Protein AF-A0A1F5ATT2-F1 (afdb_monomer_lite)

Secondary structure (DSSP, 8-state):
--S--TT-EEEEEEEEE-TTS-EEEEEEEEEETTEEEEEEEE----SSHHHHHHHHHHHHHHHHHHHHHHHHHSTTS-EEEEEEEGGGTEEEEE-

pLDDT: mean 94.74, std 4.08, range [71.88, 98.44]

Sequence (95 aa):
MFERRPGRRVHNEFSVCDSLGRLHRLDRVVMDPEGVTVLDYKTGEAEDPEARRRLEEENRAQMRLYLRLMADIQPGLPARGILVYLDRDTREEVE

Structure (mmCIF, N/CA/C/O backbone):
data_AF-A0A1F5ATT2-F1
#
_entry.id   AF-A0A1F5ATT2-F1
#
loop_
_atom_site.group_PDB
_atom_site.id
_atom_site.type_symbol
_atom_site.label_atom_id
_atom_site.label_alt_id
_atom_site.label_comp_id
_atom_site.label_asym_id
_atom_site.label_entity_id
_atom_site.label_seq_id
_atom_site.pdbx_PDB_ins_code
_atom_site.Cartn_x
_atom_site.Cartn_y
_atom_site.Cartn_z
_atom_site.occupancy
_atom_site.B_iso_or_equiv
_atom_site.auth_seq_id
_atom_site.auth_comp_id
_atom_site.auth_asym_id
_atom_site.auth_atom_id
_atom_site.pdbx_PDB_model_num
ATOM 1 N N . MET A 1 1 ? -13.007 -9.529 -1.248 1.00 71.88 1 MET A N 1
ATOM 2 C CA . MET A 1 1 ? -12.674 -8.084 -1.195 1.00 71.88 1 MET A CA 1
ATOM 3 C C . MET A 1 1 ? -13.767 -7.172 -1.759 1.00 71.88 1 MET A C 1
ATOM 5 O O . MET A 1 1 ? -13.835 -6.013 -1.362 1.00 71.88 1 MET A O 1
ATOM 9 N N . PHE A 1 2 ? -14.630 -7.660 -2.657 1.00 81.75 2 PHE A N 1
ATOM 10 C CA . PHE A 1 2 ? -15.686 -6.842 -3.277 1.00 81.75 2 PHE A CA 1
ATOM 11 C C . PHE A 1 2 ? -17.099 -7.146 -2.759 1.00 81.75 2 PHE A C 1
ATOM 13 O O . PHE A 1 2 ? -17.986 -6.307 -2.861 1.00 81.75 2 PHE A O 1
ATOM 20 N N . GLU A 1 3 ? -17.297 -8.307 -2.137 1.00 88.50 3 GLU A N 1
ATOM 21 C CA . GLU A 1 3 ? -18.566 -8.685 -1.512 1.00 88.50 3 GLU A CA 1
ATOM 22 C C . GLU A 1 3 ? -18.863 -7.861 -0.257 1.00 88.50 3 GLU A C 1
ATOM 24 O O . GLU A 1 3 ? -17.958 -7.534 0.525 1.00 88.50 3 GLU A O 1
ATOM 29 N N . ARG A 1 4 ? -20.151 -7.614 -0.011 1.00 87.94 4 ARG A N 1
ATOM 30 C CA . ARG A 1 4 ? -20.623 -7.102 1.277 1.00 87.94 4 ARG A CA 1
ATOM 31 C C . ARG A 1 4 ? -20.476 -8.180 2.346 1.00 87.94 4 ARG A C 1
ATOM 33 O O . ARG A 1 4 ? -20.805 -9.338 2.110 1.00 87.94 4 ARG A O 1
ATOM 40 N N . ARG A 1 5 ? -19.998 -7.785 3.524 1.00 91.50 5 ARG A N 1
ATOM 41 C CA . ARG A 1 5 ? -19.916 -8.627 4.725 1.00 91.50 5 ARG A CA 1
ATOM 42 C C . ARG A 1 5 ? -20.273 -7.777 5.947 1.00 91.50 5 ARG A C 1
ATOM 44 O O . ARG A 1 5 ? -19.975 -6.581 5.925 1.00 91.50 5 ARG A O 1
ATOM 51 N N . PRO A 1 6 ? -20.916 -8.336 6.985 1.00 93.62 6 PRO A N 1
ATOM 52 C CA . PRO A 1 6 ? -21.147 -7.610 8.232 1.00 93.62 6 PRO A CA 1
ATOM 53 C C . PRO A 1 6 ? -19.831 -7.067 8.805 1.00 93.62 6 PRO A C 1
ATOM 55 O O . PRO A 1 6 ? -18.820 -7.760 8.778 1.00 93.62 6 PRO A O 1
ATOM 58 N N . GLY A 1 7 ? -19.828 -5.818 9.275 1.00 92.19 7 GLY A N 1
ATOM 59 C CA . GLY A 1 7 ? -18.641 -5.178 9.861 1.00 92.19 7 GLY A CA 1
ATOM 60 C C . GLY A 1 7 ? -17.580 -4.688 8.865 1.00 92.19 7 GLY A C 1
ATOM 61 O O . GLY A 1 7 ? -16.700 -3.931 9.261 1.00 92.19 7 GLY A O 1
ATOM 62 N N . ARG A 1 8 ? -17.680 -5.037 7.574 1.00 95.25 8 ARG A N 1
ATOM 63 C CA . ARG A 1 8 ? -16.759 -4.548 6.541 1.00 95.25 8 ARG A CA 1
ATOM 64 C C . ARG A 1 8 ? -17.014 -3.078 6.222 1.00 95.25 8 ARG A C 1
ATOM 66 O O . ARG A 1 8 ? -18.122 -2.707 5.829 1.00 95.25 8 ARG A O 1
ATOM 73 N N . ARG A 1 9 ? -15.953 -2.273 6.239 1.00 94.88 9 ARG A N 1
ATOM 74 C CA . ARG A 1 9 ? -15.924 -0.945 5.611 1.00 94.88 9 ARG A CA 1
ATOM 75 C C . ARG A 1 9 ? -15.027 -0.980 4.385 1.00 94.88 9 ARG A C 1
ATOM 77 O O . ARG A 1 9 ? -13.965 -1.594 4.400 1.00 94.88 9 ARG A O 1
ATOM 84 N N . VAL A 1 10 ? -15.459 -0.324 3.316 1.00 96.62 10 VAL A N 1
ATOM 85 C CA . VAL A 1 10 ? -14.684 -0.208 2.079 1.00 96.62 10 VAL A CA 1
ATOM 86 C C . VAL A 1 10 ? -14.546 1.263 1.740 1.00 96.62 10 VAL A C 1
ATOM 88 O O . VAL A 1 10 ? -15.549 1.969 1.648 1.00 96.62 10 VAL A O 1
ATOM 91 N N . HIS A 1 11 ? -13.312 1.694 1.522 1.00 96.81 11 HIS A N 1
ATOM 92 C CA . HIS A 1 11 ? -12.968 3.030 1.063 1.00 96.81 11 HIS A CA 1
ATOM 93 C C . HIS A 1 11 ? -12.285 2.910 -0.298 1.00 96.81 11 HIS A C 1
ATOM 95 O O . HIS A 1 11 ? -11.417 2.058 -0.470 1.00 96.81 11 HIS A O 1
ATOM 101 N N . ASN A 1 12 ? -12.688 3.740 -1.255 1.00 97.12 12 ASN A N 1
ATOM 102 C CA . ASN A 1 12 ? -11.970 3.918 -2.516 1.00 97.12 12 ASN A CA 1
ATOM 103 C C . ASN A 1 12 ? -11.338 5.310 -2.506 1.00 97.12 12 ASN A C 1
ATOM 105 O O . ASN A 1 12 ? -11.927 6.216 -1.911 1.00 97.12 12 ASN A O 1
ATOM 109 N N . GLU A 1 13 ? -10.188 5.467 -3.160 1.00 97.31 13 GLU A N 1
ATOM 110 C CA . GLU A 1 13 ? -9.433 6.728 -3.219 1.00 97.31 13 GLU A CA 1
ATOM 111 C C . GLU A 1 13 ? -9.260 7.350 -1.818 1.00 97.31 13 GLU A C 1
ATOM 113 O O . GLU A 1 13 ? -9.548 8.525 -1.578 1.00 97.31 13 GLU A O 1
ATOM 118 N N . PHE A 1 14 ? -8.866 6.520 -0.851 1.00 97.25 14 PHE A N 1
ATOM 119 C CA . PHE A 1 14 ? -8.825 6.879 0.558 1.00 97.25 14 PHE A CA 1
ATOM 120 C C . PHE A 1 14 ? -7.615 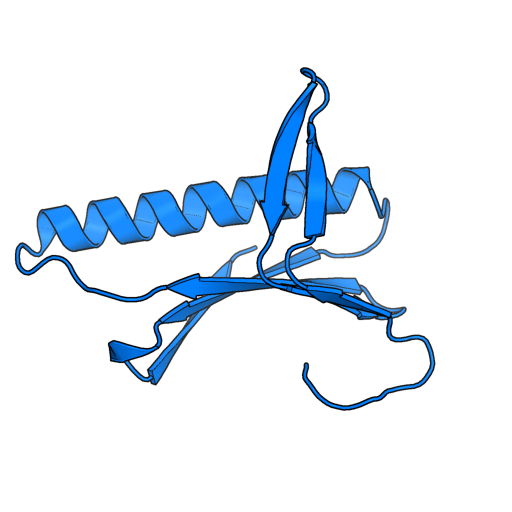7.762 0.857 1.00 97.25 14 PHE A C 1
ATOM 122 O O . PHE A 1 14 ? -6.468 7.321 0.783 1.00 97.25 14 PHE A O 1
ATOM 129 N N . SER A 1 15 ? -7.890 9.016 1.202 1.00 97.12 15 SER A N 1
ATOM 130 C CA . SER A 1 15 ? -6.871 10.002 1.547 1.00 97.12 15 SER A CA 1
ATOM 131 C C . SER A 1 15 ? -6.445 9.881 3.007 1.00 97.12 15 SER A C 1
ATOM 133 O O . SER A 1 15 ? -7.279 9.927 3.911 1.00 97.12 15 SER A O 1
ATOM 135 N N . VAL A 1 16 ? -5.138 9.793 3.233 1.00 95.44 16 VAL A N 1
ATOM 136 C CA . VAL A 1 16 ? -4.510 9.701 4.553 1.00 95.44 16 VAL A CA 1
ATOM 137 C C . VAL A 1 16 ? -3.309 10.625 4.633 1.00 95.44 16 VAL A C 1
ATOM 139 O O . VAL A 1 16 ? -2.591 10.828 3.660 1.00 95.44 16 VAL A O 1
ATOM 142 N N . CYS A 1 17 ? -3.119 11.224 5.800 1.00 95.50 17 CYS A N 1
ATOM 143 C CA . CYS A 1 17 ? -2.042 12.164 6.053 1.00 95.50 17 CYS A CA 1
ATOM 144 C C . CYS A 1 17 ? -0.970 11.477 6.897 1.00 95.50 17 CYS A C 1
ATOM 146 O O . CYS A 1 17 ? -1.309 10.830 7.889 1.00 95.50 17 CYS A O 1
ATOM 148 N N . ASP A 1 18 ? 0.299 11.607 6.516 1.00 94.94 18 ASP A N 1
ATOM 149 C CA . ASP A 1 18 ? 1.399 11.168 7.372 1.00 94.94 18 ASP A CA 1
ATOM 150 C C . ASP A 1 18 ? 1.691 12.180 8.495 1.00 94.94 18 ASP A C 1
ATOM 152 O O . ASP A 1 18 ? 1.155 13.291 8.537 1.00 94.94 18 ASP A O 1
ATOM 156 N N . SER A 1 19 ? 2.570 11.802 9.424 1.00 92.44 19 SER A N 1
ATOM 157 C CA . SER A 1 19 ? 2.960 12.645 10.563 1.00 92.44 19 SER A CA 1
ATOM 158 C C . SER A 1 19 ? 3.662 13.952 10.171 1.00 92.44 19 SER A C 1
ATOM 160 O O . SER A 1 19 ? 3.806 14.842 11.007 1.00 92.44 19 SER A O 1
ATOM 162 N N . LEU A 1 20 ? 4.085 14.087 8.911 1.00 95.50 20 LEU A N 1
ATOM 163 C CA . LEU A 1 20 ? 4.717 15.284 8.359 1.00 95.50 20 LEU A CA 1
ATOM 164 C C . LEU A 1 20 ? 3.731 16.156 7.570 1.00 95.50 20 LEU A C 1
ATOM 166 O O . LEU A 1 20 ? 4.142 17.153 6.976 1.00 95.50 20 LEU A O 1
ATOM 170 N N . GLY A 1 21 ? 2.442 15.809 7.558 1.00 94.50 21 GLY A N 1
ATOM 171 C CA . GLY A 1 21 ? 1.422 16.568 6.844 1.00 94.50 21 GLY A CA 1
ATOM 172 C C . GLY A 1 21 ? 1.310 16.216 5.358 1.00 94.50 21 GLY A C 1
ATOM 173 O O . GLY A 1 21 ? 0.623 16.930 4.625 1.00 94.50 21 GLY A O 1
ATOM 174 N N . ARG A 1 22 ? 1.991 15.166 4.873 1.00 96.50 22 ARG A N 1
ATOM 175 C CA . ARG A 1 22 ? 1.927 14.789 3.454 1.00 96.50 22 ARG A CA 1
ATOM 176 C C . ARG A 1 22 ? 0.700 13.933 3.201 1.00 96.50 22 ARG A C 1
ATOM 178 O O . ARG A 1 22 ? 0.432 12.979 3.928 1.00 96.50 22 ARG A O 1
ATOM 185 N N . LEU A 1 23 ? -0.017 14.270 2.135 1.00 96.62 23 LEU A N 1
ATOM 186 C CA . LEU A 1 23 ? -1.205 13.547 1.716 1.00 96.62 23 LEU A CA 1
ATOM 187 C C . LEU A 1 23 ? -0.827 12.353 0.836 1.00 96.62 23 LEU A C 1
ATOM 189 O O . LEU A 1 23 ? -0.133 12.502 -0.168 1.00 96.62 23 LEU A O 1
ATOM 193 N N . HIS A 1 24 ? -1.358 11.191 1.190 1.00 97.38 24 HIS A N 1
ATOM 194 C CA . HIS A 1 24 ? -1.262 9.939 0.452 1.00 97.38 24 HIS A CA 1
ATOM 195 C C . HIS A 1 24 ? -2.670 9.497 0.066 1.00 97.38 24 HIS A C 1
ATOM 197 O O . HIS A 1 24 ? -3.607 9.670 0.845 1.00 97.38 24 HIS A O 1
ATOM 203 N N . ARG A 1 25 ? -2.834 8.933 -1.131 1.00 97.88 25 ARG A N 1
ATOM 204 C CA . AR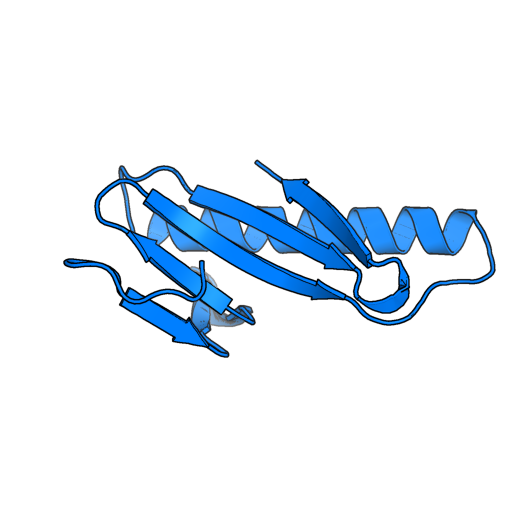G A 1 25 ? -4.125 8.434 -1.617 1.00 97.88 25 ARG A CA 1
ATOM 205 C C . ARG A 1 25 ? -3.990 6.957 -1.947 1.00 97.88 25 ARG A C 1
ATOM 207 O O . ARG A 1 25 ? -3.133 6.601 -2.745 1.00 97.88 25 ARG A O 1
ATOM 214 N N . LEU A 1 26 ? -4.789 6.130 -1.284 1.00 97.94 26 LEU A N 1
ATOM 215 C CA . LEU A 1 26 ? -4.814 4.680 -1.463 1.00 97.94 26 LEU A CA 1
ATOM 216 C C . LEU A 1 26 ? -6.006 4.331 -2.355 1.00 97.94 26 LEU A C 1
ATOM 218 O O . LEU A 1 26 ? -7.130 4.720 -2.036 1.00 97.94 26 LEU A O 1
ATOM 222 N N . ASP A 1 27 ? -5.792 3.569 -3.424 1.00 97.69 27 ASP A N 1
ATOM 223 C CA . ASP A 1 27 ? -6.851 3.246 -4.390 1.00 97.69 27 ASP A CA 1
ATOM 224 C C . ASP A 1 27 ? -8.041 2.547 -3.733 1.00 97.69 27 ASP A C 1
ATOM 226 O O . ASP A 1 27 ? -9.201 2.910 -3.955 1.00 97.69 27 ASP A O 1
ATOM 230 N N . ARG A 1 28 ? -7.772 1.541 -2.891 1.00 97.81 28 ARG A N 1
ATOM 231 C CA . ARG A 1 28 ? -8.823 0.817 -2.179 1.00 97.81 28 ARG A CA 1
ATOM 232 C C . ARG A 1 28 ? -8.354 0.274 -0.841 1.00 97.81 28 ARG A C 1
ATOM 234 O O . ARG A 1 28 ? -7.363 -0.439 -0.751 1.00 97.81 28 ARG A O 1
ATOM 241 N N . VAL A 1 29 ? -9.150 0.517 0.192 1.00 97.62 29 VAL A N 1
ATOM 242 C CA . VAL A 1 29 ? -8.927 -0.004 1.541 1.00 97.62 29 VAL A CA 1
ATOM 243 C C . VAL A 1 29 ? -10.163 -0.762 2.000 1.00 97.62 29 VAL A C 1
ATOM 245 O O . VAL A 1 29 ? -11.269 -0.222 2.036 1.00 97.62 29 VAL A O 1
ATOM 248 N N . VAL A 1 30 ? -9.978 -2.027 2.356 1.00 97.00 30 VAL A N 1
ATOM 249 C CA . VAL A 1 30 ? -11.000 -2.881 2.960 1.00 97.00 30 VAL A CA 1
ATOM 250 C C . VAL A 1 30 ? -10.638 -3.075 4.423 1.00 97.00 30 VAL A C 1
ATOM 252 O O . VAL A 1 30 ? -9.614 -3.672 4.735 1.00 97.00 30 VAL A O 1
ATOM 255 N N . MET A 1 31 ? -11.472 -2.559 5.314 1.00 95.38 31 MET A N 1
ATOM 256 C CA . MET A 1 31 ? -11.329 -2.714 6.756 1.00 95.38 31 MET A CA 1
ATOM 257 C C . MET A 1 31 ? -12.355 -3.744 7.211 1.00 95.38 31 MET A C 1
ATOM 259 O O . MET A 1 31 ? -13.556 -3.463 7.229 1.00 95.38 31 MET A O 1
ATOM 263 N N . ASP A 1 32 ? -11.872 -4.940 7.512 1.00 95.00 32 ASP A N 1
ATOM 264 C CA . ASP A 1 32 ? -12.641 -6.011 8.134 1.00 95.00 32 ASP A CA 1
ATOM 265 C C . ASP A 1 32 ? -12.363 -6.013 9.655 1.00 95.00 32 ASP A C 1
ATOM 267 O O . ASP A 1 32 ? -11.352 -5.451 10.089 1.00 95.00 32 ASP A O 1
ATOM 271 N N . PRO A 1 33 ? -13.225 -6.626 10.490 1.00 93.31 33 PRO A N 1
ATOM 272 C CA . PRO A 1 33 ? -12.975 -6.730 11.931 1.00 93.31 33 PRO A CA 1
ATOM 273 C C . PRO A 1 33 ? -11.640 -7.404 12.281 1.00 93.31 33 PRO A C 1
ATOM 275 O O . PRO A 1 33 ? -11.060 -7.110 13.322 1.00 93.31 33 PRO A O 1
ATOM 278 N N . GLU A 1 34 ? -11.151 -8.297 11.418 1.00 93.19 34 GLU A N 1
ATOM 279 C CA . GLU A 1 34 ? -9.921 -9.061 11.632 1.00 93.19 34 GLU A CA 1
ATOM 280 C C . GLU A 1 34 ? -8.663 -8.367 11.086 1.00 93.19 34 GLU A C 1
ATOM 282 O O . GLU A 1 34 ? -7.556 -8.835 11.344 1.00 93.19 34 GLU A O 1
ATOM 287 N N . GLY A 1 35 ? -8.798 -7.286 10.308 1.00 94.88 35 GLY A N 1
ATOM 288 C CA . GLY A 1 35 ? -7.646 -6.648 9.678 1.00 94.88 35 GLY A CA 1
ATOM 289 C C . GLY A 1 35 ? -7.963 -5.687 8.538 1.00 94.88 35 GLY A C 1
ATOM 290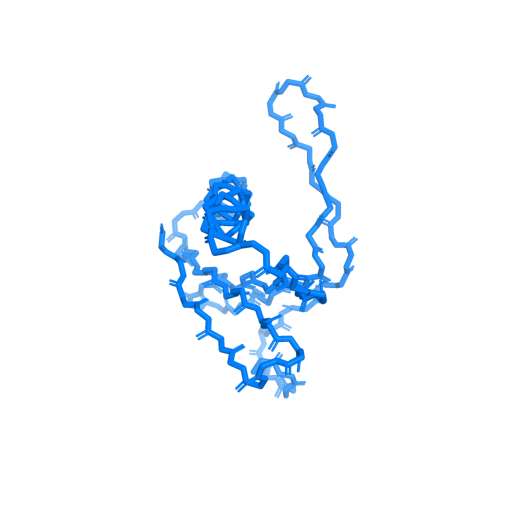 O O . GLY A 1 35 ? -9.094 -5.557 8.064 1.00 94.88 35 GLY A O 1
ATOM 291 N N . VAL A 1 36 ? -6.912 -5.033 8.054 1.00 96.38 36 VAL A N 1
ATOM 292 C CA . VAL A 1 36 ? -6.965 -4.086 6.940 1.00 96.38 36 VAL A CA 1
ATOM 293 C C . VAL A 1 36 ? -6.323 -4.703 5.702 1.00 96.38 36 VAL A C 1
ATOM 295 O O . VAL A 1 36 ? -5.256 -5.303 5.761 1.00 96.38 36 VAL A O 1
ATOM 298 N N . THR A 1 37 ? -6.971 -4.551 4.550 1.00 97.44 37 THR A N 1
ATOM 299 C CA . THR A 1 37 ? -6.415 -4.909 3.240 1.00 97.44 37 THR A CA 1
ATOM 300 C C . THR A 1 37 ? -6.346 -3.672 2.363 1.00 97.44 37 THR A C 1
ATOM 302 O O . THR A 1 37 ? -7.382 -3.059 2.101 1.00 97.44 37 THR A O 1
ATOM 305 N N . VAL A 1 38 ? -5.154 -3.324 1.890 1.00 98.25 38 VAL A N 1
ATOM 306 C CA . VAL A 1 38 ? -4.942 -2.249 0.915 1.00 98.25 38 VAL A CA 1
ATOM 307 C C . VAL A 1 38 ? -4.741 -2.877 -0.458 1.00 98.25 38 VAL A C 1
ATOM 309 O O . VAL A 1 38 ? -3.967 -3.821 -0.595 1.00 98.25 38 VAL A O 1
ATOM 312 N N . LEU A 1 39 ? -5.452 -2.377 -1.466 1.00 98.31 39 LEU A N 1
ATOM 313 C CA . LEU A 1 39 ? -5.225 -2.719 -2.863 1.00 98.31 39 LEU A CA 1
ATOM 314 C C . LEU A 1 39 ? -4.768 -1.469 -3.605 1.00 98.31 39 LEU A C 1
ATOM 316 O O . LEU A 1 39 ? -5.281 -0.378 -3.352 1.00 98.31 39 LEU A O 1
ATOM 320 N N . ASP A 1 40 ? -3.846 -1.669 -4.534 1.00 98.00 40 ASP A N 1
ATOM 321 C CA . ASP A 1 40 ? -3.297 -0.637 -5.409 1.00 98.00 40 ASP A CA 1
ATOM 322 C C . ASP A 1 40 ? -3.195 -1.226 -6.821 1.00 98.00 40 ASP A C 1
ATOM 324 O O . ASP A 1 40 ? -2.639 -2.318 -7.011 1.00 98.00 40 ASP A O 1
ATOM 328 N N . TYR A 1 41 ? -3.829 -0.565 -7.789 1.00 97.38 41 TYR A N 1
ATOM 329 C CA . TYR A 1 41 ? -3.967 -1.086 -9.145 1.00 97.38 41 TYR A CA 1
ATOM 330 C C . TYR A 1 41 ? -2.867 -0.514 -10.029 1.00 97.38 41 TYR A C 1
ATOM 332 O O . TYR A 1 41 ? -2.720 0.696 -10.182 1.00 97.38 41 TYR A O 1
ATOM 340 N N . LYS A 1 42 ? -2.099 -1.401 -10.656 1.00 95.94 42 LYS A N 1
ATOM 341 C CA . LYS A 1 42 ? -1.004 -1.043 -11.551 1.00 95.94 42 LYS A CA 1
ATOM 342 C C . LYS A 1 42 ? -1.372 -1.384 -12.985 1.00 95.94 42 LYS A C 1
ATOM 344 O O . LYS A 1 42 ? -1.859 -2.481 -13.275 1.00 95.94 42 LYS A O 1
ATOM 349 N N . THR A 1 43 ? -1.116 -0.422 -13.859 1.00 93.81 43 THR A N 1
ATOM 350 C CA . THR A 1 43 ? -1.229 -0.553 -15.307 1.00 93.81 43 THR A CA 1
ATOM 351 C C . THR A 1 43 ? 0.090 -0.183 -15.968 1.00 93.81 43 THR A C 1
ATOM 353 O O . THR A 1 43 ? 0.898 0.564 -15.408 1.00 93.81 43 THR A O 1
ATOM 356 N N . GLY A 1 44 ? 0.287 -0.692 -17.177 1.00 88.31 44 GLY A N 1
ATOM 357 C CA . GLY A 1 44 ? 1.497 -0.513 -17.954 1.00 88.31 44 GLY A CA 1
ATOM 358 C C . GLY A 1 44 ? 2.651 -1.390 -17.476 1.00 88.31 44 GLY A C 1
ATOM 359 O O . GLY A 1 44 ? 2.727 -1.843 -16.333 1.00 88.31 44 GLY A O 1
ATOM 360 N N . GLU A 1 45 ? 3.592 -1.598 -18.388 1.00 84.75 45 GLU A N 1
ATOM 361 C CA . GLU A 1 45 ? 4.856 -2.269 -18.121 1.00 84.75 45 GLU A CA 1
ATOM 362 C C . GLU A 1 45 ? 5.989 -1.502 -18.791 1.00 84.75 45 GLU A C 1
ATOM 364 O O . GLU A 1 45 ? 5.823 -0.927 -19.867 1.00 84.75 45 GLU A O 1
ATOM 369 N N . ALA A 1 46 ? 7.159 -1.510 -18.157 1.00 86.75 46 ALA A N 1
ATOM 370 C CA . ALA A 1 46 ? 8.370 -1.067 -18.824 1.00 86.75 46 ALA A CA 1
ATOM 371 C C . ALA A 1 46 ? 8.897 -2.199 -19.719 1.00 86.75 46 ALA A C 1
ATOM 373 O O . ALA A 1 46 ? 9.045 -3.333 -19.257 1.00 86.75 46 ALA A O 1
ATOM 374 N N . GLU A 1 47 ? 9.206 -1.883 -20.979 1.00 88.06 47 GLU A N 1
ATOM 375 C CA . GLU A 1 47 ? 9.774 -2.848 -21.934 1.00 88.06 47 GLU A CA 1
ATOM 376 C C . GLU A 1 47 ? 11.174 -3.315 -21.509 1.00 88.06 47 GLU A C 1
ATOM 378 O O . GLU A 1 47 ? 11.523 -4.487 -21.656 1.00 88.06 47 GLU A O 1
ATOM 383 N N . ASP A 1 48 ? 11.968 -2.401 -20.944 1.00 95.56 48 ASP A N 1
ATOM 384 C CA . ASP A 1 48 ? 13.284 -2.709 -20.397 1.00 95.56 48 ASP A CA 1
ATOM 385 C C . ASP A 1 48 ? 13.159 -3.514 -19.083 1.00 95.56 48 ASP A C 1
ATOM 387 O O . ASP A 1 48 ? 12.561 -3.027 -18.113 1.00 95.56 48 ASP A O 1
ATOM 391 N N . PRO A 1 49 ? 13.753 -4.723 -18.989 1.00 93.94 49 PRO A N 1
ATOM 392 C CA . PRO A 1 49 ? 13.659 -5.557 -17.794 1.00 93.94 49 PRO A CA 1
ATOM 393 C C . PRO A 1 49 ? 14.199 -4.900 -16.520 1.00 93.94 49 PRO A C 1
ATOM 395 O O . PRO A 1 49 ? 13.709 -5.196 -15.427 1.00 93.94 49 PRO A O 1
ATOM 398 N N . GLU A 1 50 ? 15.215 -4.039 -16.620 1.00 96.00 50 GLU A N 1
ATOM 399 C CA . GLU A 1 50 ? 15.732 -3.318 -15.455 1.00 96.00 50 GLU A CA 1
ATOM 400 C C . GLU A 1 50 ? 14.775 -2.227 -14.985 1.00 96.00 50 GLU A C 1
ATOM 402 O O . GLU A 1 50 ? 14.504 -2.130 -13.787 1.00 96.00 50 GLU A O 1
ATOM 407 N N . ALA A 1 51 ? 14.232 -1.439 -15.912 1.00 95.00 51 ALA A N 1
ATOM 408 C CA . ALA A 1 51 ? 13.202 -0.454 -15.622 1.00 95.00 51 ALA A CA 1
ATOM 409 C C . ALA A 1 51 ? 11.967 -1.110 -14.999 1.00 95.00 51 ALA A C 1
ATOM 411 O O . ALA A 1 51 ? 11.449 -0.598 -14.008 1.00 95.00 51 ALA A O 1
ATOM 412 N N . ARG A 1 52 ? 11.556 -2.283 -15.496 1.00 93.31 52 ARG A N 1
ATOM 413 C CA . ARG A 1 52 ? 10.437 -3.036 -14.919 1.00 93.31 52 ARG A CA 1
ATOM 414 C C . ARG A 1 52 ? 10.713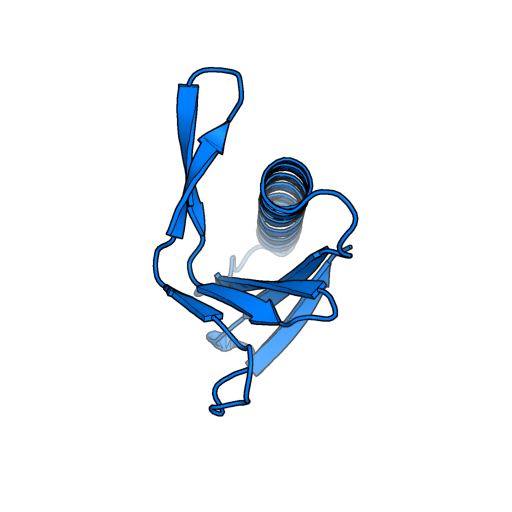 -3.438 -13.474 1.00 93.31 52 ARG A C 1
ATOM 416 O O . ARG A 1 52 ? 9.874 -3.203 -12.613 1.00 93.31 52 ARG A O 1
ATOM 423 N N . ARG A 1 53 ? 11.901 -3.984 -13.186 1.00 94.19 53 ARG A N 1
ATOM 424 C CA . ARG A 1 53 ? 12.293 -4.344 -11.811 1.00 94.19 53 ARG A CA 1
ATOM 425 C C . ARG A 1 53 ? 12.312 -3.136 -10.874 1.00 94.19 53 ARG A C 1
ATOM 427 O O . ARG A 1 53 ? 11.877 -3.258 -9.734 1.00 94.19 53 ARG A O 1
ATOM 434 N N . ARG A 1 54 ? 12.807 -1.982 -11.342 1.00 95.88 54 ARG A N 1
ATOM 435 C CA . ARG A 1 54 ? 12.802 -0.735 -10.557 1.00 95.88 54 ARG A CA 1
ATOM 436 C C . ARG A 1 54 ? 11.377 -0.282 -10.245 1.00 95.88 54 ARG A C 1
ATOM 438 O O . ARG A 1 54 ? 11.078 -0.035 -9.084 1.00 95.88 54 ARG A O 1
ATOM 445 N N . LEU A 1 55 ? 10.499 -0.266 -11.248 1.00 95.19 55 LEU A N 1
ATOM 446 C CA . LEU A 1 55 ? 9.092 0.101 -11.080 1.00 95.19 55 LEU A CA 1
ATOM 447 C C . LEU A 1 55 ? 8.365 -0.832 -10.098 1.00 95.19 55 LEU A C 1
ATOM 449 O O . LEU A 1 55 ? 7.623 -0.374 -9.235 1.00 95.19 55 LEU A O 1
ATOM 453 N N . GLU A 1 56 ? 8.591 -2.143 -10.193 1.00 95.44 56 GLU A N 1
ATOM 454 C CA . GLU A 1 56 ? 8.027 -3.112 -9.245 1.00 95.44 56 GLU A CA 1
ATOM 455 C C . GLU A 1 56 ? 8.513 -2.859 -7.812 1.00 95.44 56 GLU A C 1
ATOM 457 O O . GLU A 1 56 ? 7.718 -2.911 -6.876 1.00 95.44 56 GLU A O 1
ATOM 462 N N . GLU A 1 57 ? 9.792 -2.529 -7.619 1.00 97.06 57 GLU A N 1
ATOM 463 C CA . GLU A 1 57 ? 10.308 -2.204 -6.288 1.00 97.06 57 GLU A CA 1
ATOM 464 C C . GLU A 1 57 ? 9.749 -0.883 -5.742 1.00 97.06 57 GLU A C 1
ATOM 466 O O . GLU A 1 57 ? 9.428 -0.799 -4.556 1.00 97.06 57 GLU A O 1
ATOM 471 N N . GLU A 1 58 ? 9.564 0.128 -6.592 1.00 96.88 58 GLU A N 1
ATOM 472 C CA . GLU A 1 58 ? 8.891 1.380 -6.226 1.00 96.88 58 GLU A CA 1
ATOM 473 C C . GLU A 1 58 ? 7.441 1.128 -5.792 1.00 96.88 58 GLU A C 1
ATOM 475 O O . GLU A 1 58 ? 7.012 1.639 -4.754 1.00 96.88 58 GLU A O 1
ATOM 480 N N . ASN A 1 59 ? 6.715 0.265 -6.511 1.00 96.88 59 ASN A N 1
ATOM 481 C CA . ASN A 1 59 ? 5.358 -0.146 -6.146 1.00 96.88 59 ASN A CA 1
ATOM 482 C C . ASN A 1 59 ? 5.326 -0.854 -4.782 1.00 96.88 59 ASN A C 1
ATOM 484 O O . ASN A 1 59 ? 4.487 -0.537 -3.935 1.00 96.88 59 ASN A O 1
ATOM 488 N N . ARG A 1 60 ? 6.266 -1.773 -4.516 1.00 98.19 60 ARG A N 1
ATOM 489 C CA . ARG A 1 60 ? 6.382 -2.421 -3.196 1.00 98.19 60 ARG A CA 1
ATOM 490 C C . ARG A 1 60 ? 6.718 -1.418 -2.099 1.00 98.19 60 ARG A C 1
ATOM 492 O O . ARG A 1 60 ? 6.155 -1.490 -1.009 1.00 98.19 60 ARG A O 1
ATOM 499 N N . ALA A 1 61 ? 7.627 -0.480 -2.360 1.00 98.06 61 ALA A N 1
ATOM 500 C CA . ALA A 1 61 ? 8.005 0.551 -1.399 1.00 98.06 61 ALA A CA 1
ATOM 501 C C . ALA A 1 61 ? 6.822 1.460 -1.045 1.00 98.06 61 ALA A C 1
ATOM 503 O O . ALA A 1 61 ? 6.606 1.748 0.135 1.00 98.06 61 ALA A O 1
ATOM 504 N N . GLN A 1 62 ? 6.032 1.849 -2.046 1.00 97.25 62 GLN A N 1
ATOM 505 C CA . GLN A 1 62 ? 4.793 2.596 -1.861 1.00 97.25 62 GLN A CA 1
ATOM 506 C C . GLN A 1 62 ? 3.770 1.796 -1.044 1.00 97.25 62 GLN A C 1
ATOM 508 O O . GLN A 1 62 ? 3.230 2.318 -0.070 1.00 97.25 62 GLN A O 1
ATOM 513 N N . MET A 1 63 ? 3.563 0.515 -1.357 1.00 98.44 63 MET A N 1
ATOM 514 C CA . MET A 1 63 ? 2.661 -0.334 -0.579 1.00 98.44 63 MET A CA 1
ATOM 515 C C . MET A 1 63 ? 3.114 -0.458 0.884 1.00 98.44 63 MET A C 1
ATOM 517 O O . MET A 1 63 ? 2.308 -0.269 1.790 1.00 98.44 63 MET A O 1
ATOM 521 N N . ARG A 1 64 ? 4.411 -0.663 1.152 1.00 98.12 64 ARG A N 1
ATOM 522 C CA . ARG A 1 64 ? 4.950 -0.689 2.528 1.00 98.12 64 ARG A CA 1
ATOM 523 C C . ARG A 1 64 ? 4.697 0.618 3.283 1.00 98.12 64 ARG A C 1
ATOM 525 O O . ARG A 1 64 ? 4.455 0.591 4.488 1.00 98.12 64 ARG A O 1
ATOM 532 N N . LEU A 1 65 ? 4.743 1.764 2.601 1.00 97.12 65 LEU A N 1
ATOM 533 C CA . LEU A 1 65 ? 4.352 3.043 3.195 1.00 97.12 65 LEU A CA 1
ATOM 534 C C . LEU A 1 65 ? 2.860 3.053 3.549 1.00 97.12 65 LEU A C 1
ATOM 536 O O . LEU A 1 65 ? 2.512 3.416 4.670 1.00 97.12 65 LEU A O 1
ATOM 540 N N . TYR A 1 66 ? 1.989 2.607 2.643 1.00 97.75 66 TYR A N 1
ATOM 541 C CA . TYR A 1 66 ? 0.552 2.515 2.910 1.00 97.75 66 TYR A CA 1
ATOM 542 C C . TYR A 1 66 ? 0.235 1.613 4.103 1.00 97.75 66 TYR A C 1
ATOM 544 O O . TYR A 1 66 ? -0.567 1.998 4.951 1.00 97.75 66 TYR A O 1
ATOM 552 N N . LEU A 1 67 ? 0.891 0.457 4.223 1.00 97.25 67 LEU A N 1
ATOM 553 C CA . LEU A 1 67 ? 0.685 -0.451 5.355 1.00 97.25 67 LEU A CA 1
ATOM 554 C C . LEU A 1 67 ? 1.103 0.175 6.686 1.00 97.25 67 LEU A C 1
ATOM 556 O O . LEU A 1 67 ? 0.371 0.048 7.666 1.00 97.25 67 LEU A O 1
ATOM 560 N N . ARG A 1 68 ? 2.213 0.925 6.715 1.00 96.56 68 ARG A N 1
ATOM 561 C CA . ARG A 1 68 ? 2.626 1.687 7.907 1.00 96.56 68 ARG A CA 1
ATOM 562 C C . ARG A 1 68 ? 1.594 2.746 8.291 1.00 96.56 68 ARG A C 1
ATOM 564 O O . ARG A 1 68 ? 1.183 2.790 9.443 1.00 96.56 68 ARG A O 1
ATOM 571 N N . LEU A 1 69 ? 1.118 3.538 7.327 1.00 96.50 69 LEU A N 1
ATOM 572 C CA . LEU A 1 69 ? 0.077 4.542 7.580 1.00 96.50 69 LEU A CA 1
ATOM 573 C C . LEU A 1 69 ? -1.213 3.896 8.100 1.00 96.50 69 LEU A C 1
ATOM 575 O O . LEU A 1 69 ? -1.850 4.414 9.014 1.00 96.50 69 LEU A O 1
ATOM 579 N N . MET A 1 70 ? -1.595 2.743 7.549 1.00 95.81 70 MET A N 1
ATOM 580 C CA . MET A 1 70 ? -2.778 2.026 8.013 1.00 95.81 70 MET A CA 1
ATOM 581 C C . MET A 1 70 ? -2.606 1.439 9.413 1.00 95.81 70 MET A C 1
ATOM 583 O O . MET A 1 70 ? -3.578 1.442 10.168 1.00 95.81 70 MET A O 1
ATOM 587 N N . ALA A 1 71 ? -1.405 0.988 9.776 1.00 94.56 71 ALA A N 1
ATOM 588 C CA . ALA A 1 71 ? -1.101 0.540 11.132 1.00 94.56 71 ALA A CA 1
ATOM 589 C C . ALA A 1 71 ? -1.221 1.684 12.155 1.00 94.56 71 ALA A C 1
ATOM 591 O O . ALA A 1 71 ? -1.729 1.461 13.253 1.00 94.56 71 ALA A O 1
ATOM 592 N N . ASP A 1 72 ? -0.846 2.912 11.780 1.00 93.75 72 ASP A N 1
ATOM 593 C CA . ASP A 1 72 ? -1.022 4.096 12.632 1.00 93.75 72 ASP A CA 1
ATOM 594 C C . ASP A 1 72 ? -2.510 4.472 12.803 1.00 93.75 72 ASP A C 1
ATOM 596 O O . ASP A 1 72 ? -2.937 4.911 13.871 1.00 93.75 72 ASP A O 1
ATOM 600 N N . ILE A 1 73 ? -3.327 4.279 11.760 1.00 91.62 73 ILE A N 1
ATOM 601 C CA . ILE A 1 73 ? -4.761 4.634 11.749 1.00 91.62 73 ILE A CA 1
ATOM 602 C C . ILE A 1 73 ? -5.644 3.560 12.398 1.00 91.62 73 ILE A C 1
ATOM 604 O O . ILE A 1 73 ? -6.696 3.872 12.963 1.00 91.62 73 ILE A O 1
ATOM 608 N N . GLN A 1 74 ? -5.271 2.287 12.275 1.00 91.06 74 GLN A N 1
ATOM 609 C CA . GLN A 1 74 ? -5.970 1.133 12.847 1.00 91.06 74 GLN A CA 1
ATOM 610 C C . GLN A 1 74 ? -4.995 0.319 13.714 1.00 91.06 74 GLN A C 1
ATOM 612 O O . GLN A 1 74 ? -4.624 -0.800 13.347 1.00 91.06 74 GLN A O 1
ATOM 617 N N . PRO A 1 75 ? -4.565 0.867 14.865 1.00 91.81 75 PRO A N 1
ATOM 618 C CA . PRO A 1 75 ? -3.568 0.219 15.703 1.00 91.81 75 PRO A CA 1
ATOM 619 C C . PRO A 1 75 ? -4.065 -1.134 16.223 1.00 91.81 75 PRO A C 1
ATOM 621 O O . PRO A 1 75 ? -5.210 -1.275 16.652 1.00 91.81 75 PRO A O 1
ATOM 624 N N . GLY A 1 76 ? -3.174 -2.127 16.210 1.00 91.69 76 GLY A N 1
ATOM 625 C CA . GLY A 1 76 ? -3.439 -3.475 16.726 1.00 91.69 76 GLY A CA 1
ATOM 626 C C . GLY A 1 76 ? -4.122 -4.432 15.745 1.00 91.69 76 GLY A C 1
ATOM 627 O O . GLY A 1 76 ? -4.294 -5.600 16.086 1.00 91.69 76 GLY A O 1
ATOM 628 N N . LEU A 1 77 ? -4.471 -3.981 14.537 1.00 92.06 77 LEU A N 1
ATOM 629 C CA . LEU A 1 77 ? -4.982 -4.845 13.473 1.00 92.06 77 LEU A CA 1
ATOM 630 C C . LEU A 1 77 ? -3.892 -5.130 12.429 1.00 92.06 77 LEU A C 1
ATOM 632 O O . LEU A 1 77 ? -3.162 -4.212 12.050 1.00 92.06 77 LEU A O 1
ATOM 636 N N . PRO A 1 78 ? -3.776 -6.373 11.926 1.00 94.69 78 PRO A N 1
ATOM 637 C CA . PRO A 1 78 ? -2.847 -6.675 10.847 1.00 94.69 78 PRO A CA 1
ATOM 638 C C . PRO A 1 78 ? -3.259 -5.930 9.572 1.00 94.69 78 PRO A C 1
ATOM 640 O O . PRO A 1 78 ? -4.444 -5.863 9.229 1.00 94.69 78 PRO A O 1
ATOM 643 N N . ALA A 1 79 ? -2.272 -5.397 8.856 1.00 95.50 79 ALA A N 1
ATOM 644 C CA . ALA A 1 79 ? -2.452 -4.775 7.552 1.00 95.50 79 ALA A CA 1
ATOM 645 C C . ALA A 1 79 ? -1.746 -5.622 6.488 1.00 95.50 79 ALA A C 1
ATOM 647 O O . ALA A 1 79 ? -0.601 -6.015 6.678 1.00 95.50 79 ALA A O 1
ATOM 648 N N . ARG A 1 80 ? -2.428 -5.893 5.372 1.00 97.12 80 ARG A N 1
ATOM 649 C CA . ARG A 1 80 ? -1.864 -6.596 4.208 1.00 97.12 80 ARG A CA 1
ATOM 650 C C . A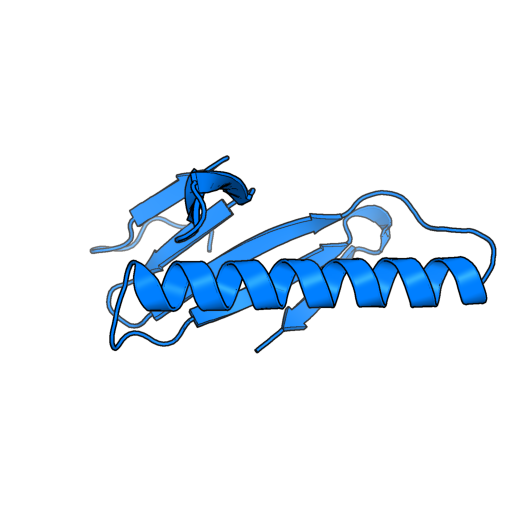RG A 1 80 ? -2.044 -5.774 2.938 1.00 97.12 80 ARG A C 1
ATOM 652 O O . ARG A 1 80 ? -3.097 -5.155 2.746 1.00 97.12 80 ARG A O 1
ATOM 659 N N . GLY A 1 81 ? -1.033 -5.774 2.079 1.00 98.19 81 GLY A N 1
ATOM 660 C CA . GLY A 1 81 ? -1.016 -5.044 0.818 1.00 98.19 81 GLY A CA 1
ATOM 661 C C . GLY A 1 81 ? -1.156 -5.977 -0.372 1.00 98.19 81 GLY A C 1
ATOM 662 O O . GLY A 1 81 ? -0.607 -7.074 -0.368 1.00 98.19 81 GLY A O 1
ATOM 663 N N . ILE A 1 82 ? -1.897 -5.558 -1.395 1.00 98.44 82 ILE A N 1
ATOM 664 C CA . ILE A 1 82 ? -2.049 -6.310 -2.641 1.00 98.44 82 ILE A CA 1
ATOM 665 C C . ILE A 1 82 ? -1.836 -5.361 -3.816 1.00 98.44 82 ILE A C 1
ATOM 667 O O . ILE A 1 82 ? -2.651 -4.471 -4.062 1.00 98.44 82 ILE A O 1
ATOM 671 N N . LEU A 1 83 ? -0.754 -5.576 -4.557 1.00 98.38 83 LEU A N 1
ATOM 672 C CA . LEU A 1 83 ? -0.528 -4.943 -5.852 1.00 98.38 83 LEU A CA 1
ATOM 673 C C . LEU A 1 83 ? -1.263 -5.761 -6.916 1.00 98.38 83 LEU A C 1
ATOM 675 O O . LEU A 1 83 ? -1.047 -6.969 -7.023 1.00 98.38 83 LEU A O 1
ATOM 679 N N . VAL A 1 84 ? -2.146 -5.126 -7.685 1.00 97.75 84 VAL A N 1
ATOM 680 C CA . VAL A 1 84 ? -2.925 -5.781 -8.748 1.00 97.75 84 VAL A CA 1
ATOM 681 C C . VAL A 1 84 ? -2.435 -5.276 -10.100 1.00 97.75 84 VAL A C 1
ATOM 683 O O . VAL A 1 84 ? -2.692 -4.129 -10.453 1.00 97.75 84 VAL A O 1
ATOM 686 N N . TYR A 1 85 ? -1.747 -6.124 -10.862 1.00 96.56 85 TYR A N 1
ATOM 687 C CA . TYR A 1 85 ? -1.222 -5.789 -12.186 1.00 96.56 85 TYR A CA 1
ATOM 688 C C . TYR A 1 85 ? -2.236 -6.189 -13.258 1.00 96.56 85 TYR A C 1
ATOM 690 O O . TYR A 1 85 ? -2.322 -7.361 -13.632 1.00 96.56 85 TYR A O 1
ATOM 698 N N . LEU A 1 86 ? -3.011 -5.2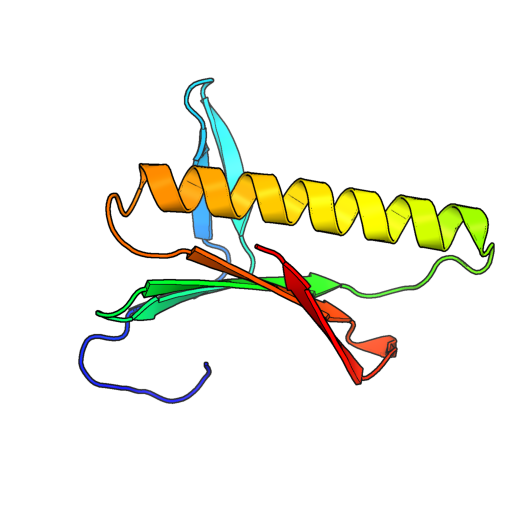15 -13.739 1.00 95.06 86 LEU A N 1
ATOM 699 C CA . LEU A 1 86 ? -4.165 -5.471 -14.606 1.00 95.06 86 LEU A CA 1
ATOM 700 C C . LEU A 1 86 ? -3.763 -6.037 -15.974 1.00 95.06 86 LEU A C 1
ATOM 702 O O . LEU A 1 86 ? -4.391 -6.983 -16.437 1.00 95.06 86 LEU A O 1
ATOM 706 N N . ASP A 1 87 ? -2.687 -5.529 -16.581 1.00 92.69 87 ASP A N 1
ATOM 707 C CA . ASP A 1 87 ? -2.214 -5.988 -17.899 1.00 92.69 87 ASP A CA 1
ATOM 708 C C . ASP A 1 87 ? -1.660 -7.421 -17.881 1.00 92.69 87 ASP A C 1
ATOM 710 O O . ASP A 1 87 ? -1.601 -8.088 -18.912 1.00 92.69 87 ASP A O 1
ATOM 714 N N . ARG A 1 88 ? -1.281 -7.907 -16.693 1.00 91.19 88 ARG A N 1
ATOM 715 C CA . ARG A 1 88 ? -0.708 -9.243 -16.486 1.00 91.19 88 ARG A CA 1
ATOM 716 C C . ARG A 1 88 ? -1.703 -10.257 -15.947 1.00 91.19 88 ARG A C 1
ATOM 718 O O . ARG A 1 88 ? -1.345 -11.425 -15.847 1.00 91.19 88 ARG A O 1
ATOM 725 N N . ASP A 1 89 ? -2.884 -9.812 -15.523 1.00 94.31 89 ASP A N 1
ATOM 726 C CA . ASP A 1 89 ? -3.812 -10.607 -14.710 1.00 94.31 89 ASP A CA 1
ATOM 727 C C . ASP A 1 89 ? -3.103 -11.295 -13.521 1.00 94.31 89 ASP A C 1
ATOM 729 O O . ASP A 1 89 ? -3.327 -12.458 -13.188 1.00 94.31 89 ASP A O 1
ATOM 733 N N . THR A 1 90 ? -2.170 -10.573 -12.888 1.00 95.38 90 THR A N 1
ATOM 734 C CA . THR A 1 90 ? -1.423 -11.068 -11.724 1.00 95.38 90 THR A CA 1
ATOM 735 C C . THR A 1 90 ? -1.602 -10.155 -10.527 1.00 95.38 90 THR A C 1
ATOM 737 O O . THR A 1 90 ? -1.943 -8.975 -10.636 1.00 95.38 90 THR A O 1
ATOM 740 N N . ARG A 1 91 ? -1.353 -10.715 -9.345 1.00 96.62 91 ARG A N 1
ATOM 741 C CA . ARG A 1 91 ? -1.320 -9.965 -8.097 1.00 96.62 91 ARG A CA 1
ATOM 742 C C . ARG A 1 91 ? -0.139 -10.390 -7.247 1.00 96.62 91 ARG A C 1
ATOM 744 O O . ARG A 1 91 ? 0.280 -11.545 -7.296 1.00 96.62 91 ARG A O 1
ATOM 751 N N . GLU A 1 92 ? 0.328 -9.461 -6.438 1.00 97.56 92 GLU A N 1
ATOM 752 C CA . GLU A 1 92 ? 1.435 -9.649 -5.514 1.00 97.56 92 GLU A CA 1
ATOM 753 C C . GLU A 1 92 ? 1.007 -9.200 -4.119 1.00 97.56 92 GLU A C 1
ATOM 755 O O . GLU A 1 92 ? 0.461 -8.109 -3.955 1.00 97.56 92 GLU A O 1
ATOM 760 N N . GLU A 1 93 ? 1.235 -10.055 -3.125 1.00 97.81 93 GLU A N 1
ATOM 761 C CA . GLU A 1 93 ? 1.015 -9.720 -1.720 1.00 97.81 93 GLU A CA 1
ATOM 762 C C . GLU A 1 93 ? 2.279 -9.069 -1.148 1.00 97.81 93 GLU A C 1
ATOM 764 O O . GLU A 1 93 ? 3.396 -9.512 -1.414 1.00 97.81 93 GLU A O 1
ATOM 769 N N . VAL A 1 94 ? 2.091 -7.997 -0.384 1.00 96.75 94 VAL A N 1
ATOM 770 C CA . VAL A 1 94 ? 3.154 -7.245 0.287 1.00 96.75 94 VAL A CA 1
ATOM 771 C C . VAL A 1 94 ? 2.787 -7.142 1.763 1.00 96.75 94 VAL A C 1
ATOM 773 O O . VAL A 1 94 ? 1.662 -6.759 2.094 1.00 96.75 94 VAL A O 1
ATOM 776 N N . GLU A 1 95 ? 3.740 -7.483 2.626 1.00 83.88 95 GLU A N 1
ATOM 777 C CA . GLU A 1 95 ? 3.640 -7.407 4.091 1.00 83.88 95 GLU A CA 1
ATOM 778 C C . GLU A 1 95 ? 4.464 -6.239 4.654 1.00 83.88 95 GLU A C 1
ATOM 780 O O . GLU A 1 95 ? 5.540 -5.919 4.085 1.00 83.88 95 GLU A O 1
#

Foldseek 3Di:
DPDDDPQKDKDAQDWAADPVRDIDTFGIWIDHPQAIETEDEDEDADPDPVVRVVVVVVVLVSQVVVQVRVCVVVPPHHYKYWYQYPVVRDIDIHD

Radius of gyration: 14.04 Å; chains: 1; bounding box: 37×28×39 Å